Protein AF-A0A821JW84-F1 (afdb_monomer_lite)

Secondary structure (DSSP, 8-state):
-HHHHHHHHHHHHHHHHHHHH-S-SEEETTTTEEE-SSEEEE--------S----EEEEPPPPHHHHHHHHHHHHHHHHHHHHHHHHH-S--HHHHHHHHHHHHHHHHHHHHHHH-

Radius of gyration: 20.07 Å; chains: 1; bounding box: 38×42×59 Å

Structure (mmCIF, N/CA/C/O backbone):
data_AF-A0A821JW84-F1
#
_entry.id   AF-A0A821JW84-F1
#
loop_
_atom_site.group_PDB
_atom_site.id
_atom_site.type_symbol
_atom_site.label_atom_id
_atom_site.label_alt_id
_atom_site.label_comp_id
_atom_site.label_asym_id
_atom_site.label_entity_id
_atom_site.label_seq_id
_atom_site.pdbx_PDB_ins_code
_atom_site.Cartn_x
_atom_site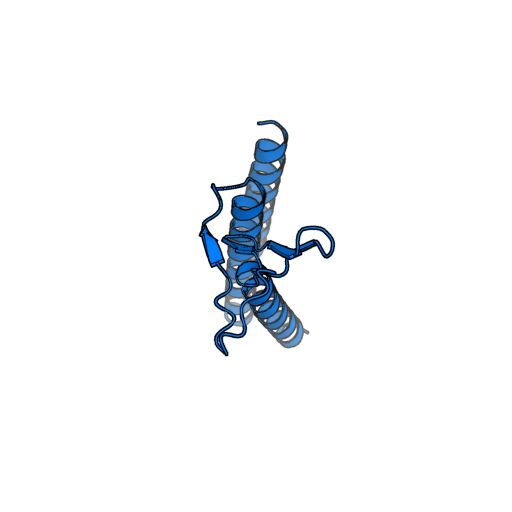.Cartn_y
_atom_site.Cartn_z
_atom_site.occupancy
_atom_site.B_iso_or_equiv
_atom_site.auth_seq_id
_atom_site.auth_comp_id
_atom_site.auth_asym_id
_atom_site.auth_atom_id
_atom_site.pdbx_PDB_model_num
ATOM 1 N N . MET A 1 1 ? -22.849 -2.509 12.351 1.00 68.88 1 MET A N 1
ATOM 2 C CA . MET A 1 1 ? -22.019 -1.474 11.690 1.00 68.88 1 MET A CA 1
ATOM 3 C C . MET A 1 1 ? -20.514 -1.672 11.893 1.00 68.88 1 MET A C 1
ATOM 5 O O . MET A 1 1 ? -19.816 -1.780 10.899 1.00 68.88 1 MET A O 1
ATOM 9 N N . GLN A 1 2 ? -19.986 -1.804 13.120 1.00 74.75 2 GLN A N 1
ATOM 10 C CA . GLN A 1 2 ? -18.525 -1.931 13.340 1.00 74.75 2 GLN A CA 1
ATOM 11 C C . GLN A 1 2 ? -17.866 -3.174 12.708 1.00 74.75 2 GLN A C 1
ATOM 13 O O . GLN A 1 2 ? -16.767 -3.069 12.178 1.00 74.75 2 GLN A O 1
ATOM 18 N N . LEU A 1 3 ? -18.536 -4.335 12.711 1.00 82.31 3 LEU A N 1
ATOM 19 C CA . LEU A 1 3 ? -18.021 -5.554 12.064 1.00 82.31 3 LEU A CA 1
ATOM 20 C C . LEU A 1 3 ? -17.764 -5.340 10.562 1.00 82.31 3 LEU A C 1
ATOM 22 O O . LEU A 1 3 ? -16.745 -5.769 10.037 1.00 82.31 3 LEU A O 1
ATOM 26 N N . PHE A 1 4 ? -18.675 -4.633 9.894 1.00 81.75 4 PHE A N 1
ATOM 27 C CA . PHE A 1 4 ? -18.588 -4.349 8.465 1.00 81.75 4 PHE A CA 1
ATOM 28 C C . PHE A 1 4 ? -17.402 -3.432 8.137 1.00 81.75 4 PHE A C 1
ATOM 30 O O . PHE A 1 4 ? -16.682 -3.683 7.179 1.00 81.75 4 PHE A O 1
ATOM 37 N N . ILE A 1 5 ? -17.132 -2.435 8.990 1.00 81.94 5 ILE A N 1
ATOM 38 C CA . ILE A 1 5 ? -15.957 -1.556 8.865 1.00 81.94 5 ILE A CA 1
ATOM 39 C C . ILE A 1 5 ? -14.658 -2.366 8.968 1.00 81.94 5 ILE A C 1
ATOM 41 O O . ILE A 1 5 ? -13.750 -2.165 8.169 1.00 81.94 5 ILE A O 1
ATOM 45 N N . ILE A 1 6 ? -14.577 -3.312 9.911 1.00 83.88 6 ILE A N 1
ATOM 46 C CA . ILE A 1 6 ? -13.404 -4.188 10.056 1.00 83.88 6 ILE A CA 1
ATOM 47 C C . ILE A 1 6 ? -13.211 -5.042 8.797 1.00 83.88 6 ILE A C 1
ATOM 49 O O . ILE A 1 6 ? -12.093 -5.137 8.305 1.00 83.88 6 ILE A O 1
ATOM 53 N N . ILE A 1 7 ? -14.286 -5.618 8.247 1.00 88.75 7 ILE A N 1
ATOM 54 C CA . ILE A 1 7 ? -14.219 -6.422 7.014 1.00 88.75 7 ILE A CA 1
ATOM 55 C C . ILE A 1 7 ? -13.711 -5.580 5.838 1.00 88.75 7 ILE A C 1
ATOM 57 O O . ILE A 1 7 ? -12.818 -6.027 5.121 1.00 88.75 7 ILE A O 1
ATOM 61 N N . ILE A 1 8 ? -14.223 -4.356 5.668 1.00 87.06 8 ILE A N 1
ATOM 62 C CA . ILE A 1 8 ? -13.748 -3.436 4.625 1.00 87.06 8 ILE A CA 1
ATOM 63 C C . ILE A 1 8 ? -12.261 -3.136 4.813 1.00 87.06 8 ILE A C 1
ATOM 65 O O . ILE A 1 8 ? -11.501 -3.261 3.862 1.00 87.06 8 ILE A O 1
ATOM 69 N N . LEU A 1 9 ? -11.830 -2.792 6.031 1.00 85.75 9 LEU A N 1
ATOM 70 C CA . LEU A 1 9 ? -10.427 -2.481 6.309 1.00 85.75 9 LEU A CA 1
ATOM 71 C C . LEU A 1 9 ? -9.502 -3.667 6.013 1.00 85.75 9 LEU A C 1
ATOM 73 O O . LEU A 1 9 ? -8.446 -3.473 5.419 1.00 85.75 9 LEU A O 1
ATOM 77 N N . VAL A 1 10 ? -9.903 -4.888 6.377 1.00 90.25 10 VAL A N 1
ATOM 78 C CA . VAL A 1 10 ? -9.144 -6.109 6.059 1.00 90.25 10 VAL A CA 1
ATOM 79 C C . VAL A 1 10 ? -9.059 -6.323 4.548 1.00 90.25 10 VAL A C 1
ATOM 81 O O . VAL A 1 10 ? -7.973 -6.583 4.034 1.00 90.25 10 VAL A O 1
ATOM 84 N N . ALA A 1 11 ? -10.173 -6.175 3.826 1.00 90.88 11 ALA A N 1
ATOM 85 C CA . 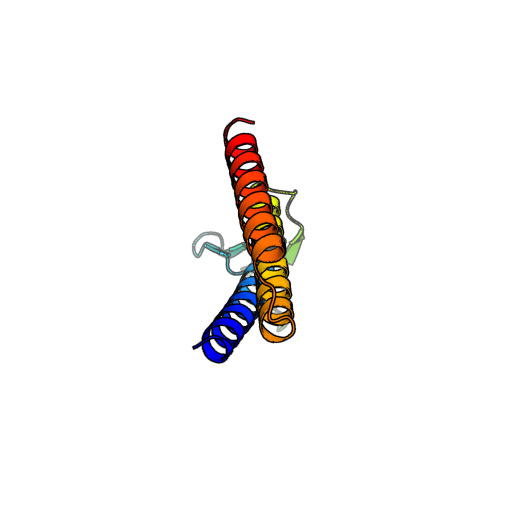ALA A 1 11 ? -10.187 -6.302 2.371 1.00 90.88 11 ALA A CA 1
ATOM 86 C C . ALA A 1 11 ? -9.288 -5.247 1.708 1.00 90.88 11 ALA A C 1
ATOM 88 O O . ALA A 1 11 ? -8.449 -5.589 0.877 1.00 90.88 11 ALA A O 1
ATOM 89 N N . SER A 1 12 ? -9.392 -3.980 2.118 1.00 86.88 12 SER A N 1
ATOM 90 C CA . SER A 1 12 ? -8.531 -2.896 1.636 1.00 86.88 12 SER A CA 1
ATOM 91 C C . SER A 1 12 ? -7.050 -3.169 1.900 1.00 86.88 12 SER A C 1
ATOM 93 O O . SER A 1 12 ? -6.224 -2.887 1.039 1.00 86.88 12 SER A O 1
ATOM 95 N N . LEU A 1 13 ? -6.707 -3.754 3.051 1.00 90.31 13 LEU A N 1
ATOM 96 C CA . LEU A 1 13 ? -5.328 -4.101 3.398 1.00 90.31 13 LEU A CA 1
ATOM 97 C C . LEU A 1 13 ? -4.789 -5.238 2.520 1.00 90.31 13 LEU A C 1
ATOM 99 O O . LEU A 1 13 ? -3.649 -5.169 2.063 1.00 90.31 13 LEU A O 1
ATOM 103 N N . ALA A 1 14 ? -5.620 -6.240 2.221 1.00 90.38 14 ALA A N 1
ATOM 104 C CA . ALA A 1 14 ? -5.272 -7.308 1.288 1.00 90.38 14 ALA A CA 1
ATOM 105 C C . ALA A 1 14 ? -5.038 -6.766 -0.132 1.00 90.38 14 ALA A C 1
ATOM 107 O O . ALA A 1 14 ? -4.023 -7.084 -0.752 1.00 90.38 14 ALA A O 1
ATOM 108 N N . PHE A 1 15 ? -5.921 -5.893 -0.627 1.00 90.44 15 PHE A N 1
ATOM 109 C CA . PHE A 1 15 ? -5.740 -5.249 -1.931 1.00 90.44 15 PHE A CA 1
ATOM 110 C C . PHE A 1 15 ? -4.517 -4.329 -1.968 1.00 90.44 15 PHE A C 1
ATOM 112 O O . PHE A 1 15 ? -3.792 -4.336 -2.958 1.00 90.44 15 PHE A O 1
ATOM 119 N N . ALA A 1 16 ? -4.244 -3.583 -0.894 1.00 88.38 16 ALA A N 1
ATOM 120 C CA . ALA A 1 16 ? -3.043 -2.759 -0.792 1.00 88.38 16 ALA A CA 1
ATOM 121 C C . ALA A 1 16 ? -1.769 -3.613 -0.846 1.00 88.38 16 ALA A C 1
ATOM 123 O O . ALA A 1 16 ? -0.825 -3.251 -1.542 1.00 88.38 16 ALA A O 1
ATOM 124 N N . LEU A 1 17 ? -1.755 -4.769 -0.174 1.00 90.88 17 LEU A N 1
ATOM 125 C CA . LEU A 1 17 ? -0.627 -5.697 -0.224 1.00 90.88 17 LEU A CA 1
ATOM 126 C C . LEU A 1 17 ? -0.399 -6.233 -1.643 1.00 90.88 17 LEU A C 1
ATOM 128 O O . LEU A 1 17 ? 0.730 -6.197 -2.120 1.00 90.88 17 LEU A O 1
ATOM 132 N N . ILE A 1 18 ? -1.463 -6.677 -2.324 1.00 89.62 18 ILE A N 1
ATOM 133 C CA . ILE A 1 18 ? -1.397 -7.132 -3.725 1.00 89.62 18 ILE A CA 1
ATOM 134 C C . ILE A 1 18 ? -0.895 -6.003 -4.632 1.00 89.62 18 ILE A C 1
ATOM 136 O O . ILE A 1 18 ? -0.051 -6.225 -5.495 1.00 89.62 18 ILE A O 1
ATOM 140 N N . GLY A 1 19 ? -1.383 -4.780 -4.417 1.00 88.12 19 GLY A N 1
ATOM 141 C CA . GLY A 1 19 ? -0.917 -3.597 -5.128 1.00 88.12 19 GLY A CA 1
ATOM 142 C C . GLY A 1 19 ? 0.576 -3.359 -4.918 1.00 88.12 19 GLY A C 1
ATOM 143 O O . GLY A 1 19 ? 1.303 -3.178 -5.877 1.00 88.12 19 GLY A O 1
ATOM 144 N N . ILE A 1 20 ? 1.081 -3.422 -3.688 1.00 87.88 20 ILE A N 1
ATOM 145 C CA . ILE A 1 20 ? 2.506 -3.190 -3.402 1.00 87.88 20 ILE A CA 1
ATOM 146 C C . ILE A 1 20 ? 3.405 -4.273 -4.017 1.00 87.88 20 ILE A C 1
ATOM 148 O O . ILE A 1 20 ? 4.529 -3.968 -4.412 1.00 87.88 20 ILE A O 1
ATOM 152 N N . THR A 1 21 ? 2.943 -5.523 -4.092 1.00 87.31 21 THR A N 1
ATOM 153 C CA . THR A 1 21 ? 3.744 -6.649 -4.600 1.00 87.31 21 THR A CA 1
ATOM 154 C C . THR A 1 21 ? 3.619 -6.874 -6.103 1.00 87.31 21 THR A C 1
ATOM 156 O O . THR A 1 21 ? 4.441 -7.591 -6.670 1.00 87.31 21 THR A O 1
ATOM 159 N N . THR A 1 22 ? 2.615 -6.289 -6.760 1.00 87.50 22 THR A N 1
ATOM 160 C CA . THR A 1 22 ? 2.422 -6.465 -8.200 1.00 87.50 22 THR A CA 1
ATOM 161 C C . THR A 1 22 ? 3.514 -5.775 -9.015 1.00 87.50 22 THR A C 1
ATOM 163 O O . THR A 1 22 ? 3.981 -4.681 -8.685 1.00 87.50 22 THR A O 1
ATOM 166 N N . ASN A 1 23 ? 3.869 -6.400 -10.137 1.00 83.69 23 ASN A N 1
ATOM 167 C CA . ASN A 1 23 ? 4.826 -5.863 -11.104 1.00 83.69 23 ASN A CA 1
ATOM 168 C C . ASN A 1 23 ? 4.152 -5.130 -12.276 1.00 83.69 23 ASN A C 1
ATOM 170 O O . ASN A 1 23 ? 4.787 -4.884 -13.293 1.00 83.69 23 ASN A O 1
ATOM 174 N N . TYR A 1 24 ? 2.861 -4.814 -12.141 1.00 86.19 24 TYR A N 1
ATOM 175 C CA . TYR A 1 24 ? 2.016 -4.249 -13.198 1.00 86.19 24 TYR A CA 1
ATOM 176 C C . TYR A 1 24 ? 1.469 -2.864 -12.824 1.00 86.19 24 TYR A C 1
ATOM 178 O O . TYR A 1 24 ? 0.302 -2.566 -13.069 1.00 86.19 24 TYR A O 1
ATOM 186 N N . TRP A 1 25 ? 2.287 -2.024 -12.189 1.00 86.75 25 TRP A N 1
ATOM 187 C CA . TRP A 1 25 ? 1.920 -0.627 -11.926 1.00 86.75 25 TRP A CA 1
ATOM 188 C C . TRP A 1 25 ? 1.891 0.192 -13.211 1.00 86.75 25 TRP A C 1
ATOM 190 O O . TRP A 1 25 ? 1.016 1.037 -13.393 1.00 86.75 25 TRP A O 1
ATOM 200 N N . TYR A 1 26 ? 2.832 -0.085 -14.107 1.00 85.69 26 TYR A N 1
ATOM 201 C CA . TYR A 1 26 ? 2.894 0.502 -15.432 1.00 85.69 26 TYR A CA 1
ATOM 202 C C . TYR A 1 26 ? 3.322 -0.559 -16.447 1.00 85.69 26 TYR A C 1
ATOM 204 O O . TYR A 1 26 ? 4.168 -1.403 -16.163 1.00 85.69 26 TYR A O 1
ATOM 212 N N . GLN A 1 27 ? 2.717 -0.541 -17.630 1.00 87.56 27 GLN A N 1
ATOM 213 C CA . GLN A 1 27 ? 3.027 -1.474 -18.707 1.00 87.56 27 GLN A CA 1
ATOM 214 C C . GLN A 1 27 ? 3.315 -0.688 -19.983 1.00 87.56 27 GLN A C 1
ATOM 216 O O . GLN A 1 27 ? 2.463 0.060 -20.467 1.00 87.56 27 GLN A O 1
ATOM 221 N N . SER A 1 28 ? 4.508 -0.881 -20.544 1.00 84.19 28 SER A N 1
ATOM 222 C CA . SER A 1 28 ? 4.895 -0.322 -21.836 1.00 84.19 28 SER A CA 1
ATOM 223 C C . SER A 1 28 ? 4.830 -1.405 -22.906 1.00 84.19 28 SER A C 1
ATOM 225 O O . SER A 1 28 ? 5.618 -2.348 -22.899 1.00 84.19 28 SER A O 1
ATOM 227 N N . LEU A 1 29 ? 3.895 -1.255 -23.846 1.00 81.12 29 LEU A N 1
ATOM 228 C CA . LEU A 1 29 ? 3.769 -2.161 -24.992 1.00 81.12 29 LEU A CA 1
ATOM 229 C C . LEU A 1 29 ? 4.858 -1.921 -26.046 1.00 81.12 29 LEU A C 1
ATOM 231 O O . LEU A 1 29 ? 5.259 -2.860 -26.718 1.00 81.12 29 LEU A O 1
ATOM 235 N N . SER A 1 30 ? 5.347 -0.685 -26.185 1.00 80.12 30 SER A N 1
ATOM 236 C CA . SER A 1 30 ? 6.365 -0.334 -27.185 1.00 80.12 30 SER A CA 1
ATOM 237 C C . SER A 1 30 ? 7.761 -0.822 -26.807 1.00 80.12 30 SER A C 1
ATOM 239 O O . SER A 1 30 ? 8.528 -1.219 -27.675 1.00 80.12 30 SER A O 1
ATOM 241 N N . ASN A 1 31 ? 8.081 -0.784 -25.513 1.00 74.62 31 ASN A N 1
ATOM 242 C CA . ASN A 1 31 ? 9.387 -1.173 -24.977 1.00 74.62 31 ASN A CA 1
ATOM 243 C C . ASN A 1 31 ? 9.327 -2.535 -24.263 1.00 74.62 31 ASN A C 1
ATOM 245 O O . ASN A 1 31 ? 10.282 -2.914 -23.587 1.00 74.62 31 ASN A O 1
ATOM 249 N N . GLU A 1 32 ? 8.178 -3.213 -24.373 1.00 84.94 32 GLU A N 1
ATOM 250 C CA . GLU A 1 32 ? 7.868 -4.531 -23.823 1.00 84.94 32 GLU A CA 1
ATOM 251 C C . GLU A 1 32 ? 8.349 -4.738 -22.380 1.00 84.94 32 GLU A C 1
ATOM 253 O O . GLU A 1 32 ? 9.032 -5.710 -22.061 1.00 84.94 32 GLU A O 1
ATOM 258 N N . PHE A 1 33 ? 7.991 -3.826 -21.477 1.00 84.12 33 PHE A N 1
ATOM 259 C CA . PHE A 1 33 ? 8.319 -3.978 -20.061 1.00 84.12 33 PHE A CA 1
ATOM 260 C C . PHE A 1 33 ? 7.120 -3.727 -19.157 1.00 84.12 33 PHE A C 1
ATOM 262 O O . PHE A 1 33 ? 6.232 -2.926 -19.462 1.00 84.12 33 PHE A O 1
ATOM 269 N N . ASN A 1 34 ? 7.135 -4.418 -18.023 1.00 86.44 34 ASN A N 1
ATOM 270 C CA . ASN A 1 34 ? 6.223 -4.210 -16.914 1.00 86.44 34 ASN A CA 1
ATOM 271 C C . ASN A 1 34 ? 7.016 -3.627 -15.749 1.00 86.44 34 ASN A C 1
ATOM 273 O O . ASN A 1 34 ? 8.064 -4.145 -15.362 1.00 86.44 34 ASN A O 1
ATOM 277 N N . GLU A 1 35 ? 6.516 -2.537 -15.202 1.00 86.00 35 GLU A N 1
ATOM 278 C CA . GLU A 1 35 ? 7.096 -1.841 -14.074 1.00 86.00 35 GLU A CA 1
ATOM 279 C C . GLU A 1 35 ? 6.221 -2.062 -12.844 1.00 86.00 35 GLU A C 1
ATOM 281 O O . GLU A 1 35 ? 5.033 -1.734 -12.816 1.00 86.00 35 GLU A O 1
ATOM 286 N N . GLY A 1 36 ? 6.828 -2.665 -11.828 1.00 87.88 36 GLY A N 1
ATOM 287 C CA . GLY A 1 36 ? 6.299 -2.769 -10.483 1.00 87.88 36 GLY A CA 1
ATOM 288 C C . GLY A 1 36 ? 6.813 -1.669 -9.581 1.00 87.88 36 GLY A C 1
ATOM 289 O O . GLY A 1 36 ? 7.722 -0.924 -9.929 1.00 87.88 36 GLY A O 1
ATOM 290 N N . LEU A 1 37 ? 6.292 -1.645 -8.356 1.00 85.75 37 LEU A N 1
ATOM 291 C CA . LEU A 1 37 ? 6.776 -0.716 -7.342 1.00 85.75 37 LEU A CA 1
ATOM 292 C C . LEU A 1 37 ? 8.250 -0.971 -6.983 1.00 85.75 37 LEU A C 1
ATOM 294 O O . LEU A 1 37 ? 8.938 -0.038 -6.602 1.00 85.75 37 LEU A O 1
ATOM 298 N N . TRP A 1 38 ? 8.724 -2.219 -7.074 1.00 86.75 38 TRP A N 1
ATOM 299 C CA . TRP A 1 38 ? 10.054 -2.647 -6.607 1.00 86.75 38 TRP A CA 1
ATOM 300 C C . TRP A 1 38 ? 10.993 -3.118 -7.720 1.00 86.75 38 TRP A C 1
ATOM 302 O O . TRP A 1 38 ? 12.210 -3.166 -7.532 1.00 86.75 38 TRP A O 1
ATOM 312 N N . VAL A 1 39 ? 10.433 -3.553 -8.846 1.00 88.38 39 VAL A N 1
ATOM 313 C CA . VAL A 1 39 ? 11.133 -4.316 -9.883 1.00 88.38 39 VAL A CA 1
ATOM 314 C C . VAL A 1 39 ? 10.598 -3.896 -11.248 1.00 88.38 39 VAL A C 1
ATOM 316 O O . VAL A 1 39 ? 9.389 -3.768 -11.413 1.00 88.38 39 VAL A O 1
ATOM 319 N N . ILE A 1 40 ? 11.484 -3.728 -12.230 1.00 88.00 40 ILE A N 1
ATOM 320 C CA . ILE A 1 40 ? 11.115 -3.632 -13.650 1.00 88.00 40 ILE A CA 1
ATOM 321 C C . ILE A 1 40 ? 11.441 -4.966 -14.297 1.00 88.00 40 ILE A C 1
ATOM 323 O O . ILE A 1 40 ? 12.569 -5.444 -14.176 1.00 88.00 40 ILE A O 1
ATOM 327 N N . CYS A 1 41 ? 10.480 -5.541 -15.005 1.00 85.81 41 CYS A N 1
ATOM 328 C CA . CYS A 1 41 ? 10.660 -6.747 -15.795 1.00 85.81 41 CYS A CA 1
ATOM 329 C C . CYS A 1 41 ? 10.588 -6.404 -17.283 1.00 85.81 41 CYS A C 1
ATOM 331 O O . CYS A 1 41 ? 9.559 -5.927 -17.762 1.00 85.81 41 CYS A O 1
ATOM 333 N N . HIS A 1 42 ? 11.673 -6.665 -18.010 1.00 84.69 42 HIS A N 1
ATOM 334 C CA . HIS A 1 42 ? 11.719 -6.557 -19.464 1.00 84.69 42 HIS A CA 1
ATOM 335 C C . HIS A 1 42 ? 11.402 -7.907 -20.098 1.00 84.69 42 HIS A C 1
ATOM 337 O O . HIS A 1 42 ? 12.012 -8.928 -19.758 1.00 84.69 42 HIS A O 1
ATOM 343 N N . ARG A 1 43 ? 10.478 -7.891 -21.056 1.00 75.06 43 ARG A N 1
ATOM 344 C CA . ARG A 1 43 ? 10.198 -9.022 -21.928 1.00 75.06 43 ARG A CA 1
ATOM 345 C C . ARG A 1 43 ? 11.248 -9.025 -23.033 1.00 75.06 43 ARG A C 1
ATOM 347 O O . ARG A 1 43 ? 11.413 -8.041 -23.747 1.00 75.06 43 ARG A O 1
ATOM 354 N N . GLN A 1 44 ? 12.006 -10.108 -23.152 1.00 65.81 44 GLN A N 1
ATOM 355 C CA . GLN A 1 44 ? 12.994 -10.240 -24.220 1.00 65.81 44 GLN A CA 1
ATOM 356 C C . GLN A 1 44 ? 12.293 -10.639 -25.529 1.00 65.81 44 GLN A C 1
ATOM 358 O O . GLN A 1 44 ? 11.901 -11.788 -25.702 1.00 65.81 44 GLN A O 1
ATOM 363 N N . SER A 1 45 ? 12.179 -9.709 -26.477 1.00 56.62 45 SER A N 1
ATOM 364 C CA . SER A 1 45 ? 11.731 -9.945 -27.865 1.00 56.62 45 SER A CA 1
ATOM 365 C C . SER A 1 45 ? 12.865 -10.370 -28.802 1.00 56.62 45 SER A C 1
ATOM 367 O O . SER A 1 45 ? 12.871 -10.064 -29.995 1.00 56.62 45 SER A O 1
ATOM 369 N N . THR A 1 46 ? 13.865 -11.097 -28.308 1.00 50.09 46 THR A N 1
ATOM 370 C CA . THR A 1 46 ? 14.877 -11.671 -29.201 1.00 50.09 46 THR A CA 1
ATOM 371 C C . THR A 1 46 ? 14.353 -12.961 -29.818 1.00 50.09 46 THR A C 1
ATOM 373 O O . THR A 1 46 ? 14.255 -13.980 -29.137 1.00 50.09 46 THR A O 1
ATOM 376 N N . LEU A 1 47 ? 14.042 -12.878 -31.118 1.00 48.84 47 LEU A N 1
ATOM 377 C CA . LEU A 1 47 ? 13.857 -13.931 -32.131 1.00 48.84 47 LEU A CA 1
ATOM 378 C C . LEU A 1 47 ? 14.819 -15.130 -31.981 1.00 48.84 47 LEU A C 1
ATOM 380 O O . LEU A 1 47 ? 15.703 -15.373 -32.797 1.00 48.84 47 LEU A O 1
ATOM 384 N N . THR A 1 48 ? 14.625 -15.927 -30.944 1.00 42.19 48 THR A N 1
ATOM 385 C CA . THR A 1 48 ? 15.348 -17.176 -30.731 1.00 42.19 48 THR A CA 1
ATOM 386 C C . THR A 1 48 ? 14.356 -18.135 -30.114 1.00 42.19 48 THR A C 1
ATOM 388 O O . THR A 1 48 ? 13.913 -17.939 -28.987 1.00 42.19 48 THR A O 1
ATOM 391 N N . TYR A 1 49 ? 13.960 -19.136 -30.901 1.00 43.75 49 TYR A N 1
ATOM 392 C CA . TYR A 1 49 ? 13.081 -20.235 -30.513 1.00 43.75 49 TYR A CA 1
ATOM 393 C C . TYR A 1 49 ? 13.718 -21.030 -29.363 1.00 43.75 49 TYR A C 1
ATOM 395 O O . TYR A 1 49 ? 14.336 -22.069 -29.564 1.00 43.75 49 TYR A O 1
ATOM 403 N N . SER A 1 50 ? 13.595 -20.513 -28.148 1.00 47.91 50 SER A N 1
ATOM 404 C CA . SER A 1 50 ? 13.905 -21.195 -26.902 1.00 47.91 50 SER A CA 1
ATOM 405 C C . SER A 1 50 ? 12.644 -21.117 -26.061 1.00 47.91 50 SER A C 1
ATOM 407 O O . SER A 1 50 ? 12.155 -20.037 -25.744 1.00 47.91 50 SER A O 1
ATOM 409 N N . SER A 1 51 ? 12.081 -22.272 -25.733 1.00 49.31 51 SER A N 1
ATOM 410 C CA . SER A 1 51 ? 10.803 -22.473 -25.043 1.00 49.31 51 SER A CA 1
ATOM 411 C C . SER A 1 51 ? 10.776 -22.000 -23.579 1.00 49.31 51 SER A C 1
ATOM 413 O O . SER A 1 51 ? 9.934 -22.447 -22.805 1.00 49.31 51 SER A O 1
ATOM 415 N N . LEU A 1 52 ? 11.682 -21.102 -23.188 1.00 48.22 52 LEU A N 1
ATOM 416 C CA . LEU A 1 52 ? 11.756 -20.477 -21.874 1.00 48.22 52 LEU A CA 1
ATOM 417 C C . LEU A 1 52 ? 11.878 -18.956 -22.072 1.00 48.22 52 LEU A C 1
ATOM 419 O O . LEU A 1 52 ? 12.976 -18.423 -22.209 1.00 48.22 52 LEU A O 1
ATOM 423 N N . ASN A 1 53 ? 10.740 -18.258 -22.103 1.00 52.25 53 ASN A N 1
ATOM 424 C CA . ASN A 1 53 ? 10.699 -16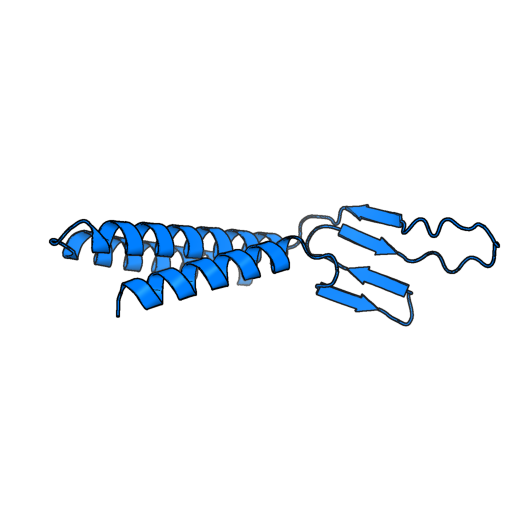.800 -21.960 1.00 52.25 53 ASN A CA 1
ATOM 425 C C . ASN A 1 53 ? 11.175 -16.459 -20.543 1.00 52.25 53 ASN A C 1
ATOM 427 O O . ASN A 1 53 ? 10.405 -16.555 -19.588 1.00 52.25 53 ASN A O 1
ATOM 431 N N . ILE A 1 54 ? 12.455 -16.131 -20.390 1.00 59.97 54 ILE A N 1
ATOM 432 C CA . ILE A 1 54 ? 13.001 -15.659 -19.120 1.00 59.97 54 ILE A CA 1
ATOM 433 C C . ILE A 1 54 ? 12.829 -14.142 -19.120 1.00 59.97 54 ILE A C 1
ATOM 435 O O . ILE A 1 54 ? 13.642 -13.419 -19.693 1.00 59.97 54 ILE A O 1
ATOM 439 N N . ASP A 1 55 ? 11.748 -13.659 -18.509 1.00 69.50 55 ASP A N 1
ATOM 440 C CA . ASP A 1 55 ? 11.600 -12.229 -18.239 1.00 69.50 55 ASP A CA 1
ATOM 441 C C . ASP A 1 55 ? 12.773 -11.781 -17.354 1.00 69.50 55 ASP A C 1
ATOM 443 O O . ASP A 1 55 ? 13.043 -12.361 -16.297 1.00 69.50 55 ASP A O 1
ATOM 447 N N . THR A 1 56 ? 13.502 -10.755 -17.796 1.00 82.19 56 THR A N 1
ATOM 448 C CA . THR A 1 56 ? 14.638 -10.224 -17.033 1.00 82.19 56 THR A CA 1
ATOM 449 C C . THR A 1 56 ? 14.136 -9.140 -16.093 1.00 82.19 56 THR A C 1
ATOM 451 O O . THR A 1 56 ? 13.706 -8.070 -16.520 1.00 82.19 56 THR A O 1
ATOM 454 N N . CYS A 1 57 ? 14.154 -9.437 -14.795 1.00 84.62 57 CYS A N 1
ATOM 455 C CA . CYS A 1 57 ? 13.617 -8.567 -13.758 1.00 84.62 57 CYS A CA 1
ATOM 456 C C . CYS A 1 57 ? 14.743 -7.939 -12.929 1.00 84.62 57 CYS A C 1
ATOM 458 O O . CYS A 1 57 ? 15.471 -8.638 -12.224 1.00 84.62 57 CYS A O 1
ATOM 460 N N . ASN A 1 58 ? 14.853 -6.613 -12.978 1.00 86.25 58 ASN A N 1
ATOM 461 C CA . ASN A 1 58 ? 15.853 -5.838 -12.250 1.00 86.25 58 ASN A CA 1
ATOM 462 C C . ASN A 1 58 ? 15.202 -5.046 -11.113 1.00 86.25 58 ASN A C 1
ATOM 464 O O . ASN A 1 58 ? 14.144 -4.441 -11.290 1.00 86.25 58 ASN A O 1
ATOM 468 N N . LYS A 1 59 ? 15.846 -5.023 -9.939 1.00 85.00 59 LYS A N 1
ATOM 469 C CA . LYS A 1 59 ? 15.396 -4.191 -8.812 1.00 85.00 59 LYS A CA 1
ATOM 470 C C . LYS A 1 59 ? 15.510 -2.714 -9.176 1.00 85.00 59 LYS A C 1
ATOM 472 O O . LYS A 1 59 ? 16.548 -2.279 -9.672 1.00 85.00 59 LYS A O 1
ATOM 477 N N . GLN A 1 60 ? 14.464 -1.954 -8.887 1.00 78.88 60 GLN A N 1
ATOM 478 C CA . GLN A 1 60 ? 14.486 -0.510 -9.053 1.00 78.88 60 GLN A CA 1
ATOM 479 C C . GLN A 1 60 ? 15.221 0.180 -7.897 1.00 78.88 60 GLN A C 1
ATOM 481 O O . GLN A 1 60 ? 15.160 -0.295 -6.756 1.00 78.88 60 GLN A O 1
ATOM 486 N N . PRO A 1 61 ? 15.875 1.328 -8.155 1.00 74.88 61 PRO A N 1
ATOM 487 C CA . PRO A 1 61 ? 16.277 2.230 -7.085 1.00 74.88 61 PRO A CA 1
ATOM 488 C C . PRO A 1 61 ? 15.042 2.707 -6.303 1.00 74.88 61 PRO A C 1
ATOM 490 O O . PRO A 1 61 ? 13.942 2.792 -6.844 1.00 74.88 61 PRO A O 1
ATOM 493 N N . TYR A 1 62 ? 15.219 2.999 -5.014 1.00 67.31 62 TYR A N 1
ATOM 494 C CA . TYR A 1 62 ? 14.124 3.433 -4.144 1.00 67.31 62 TYR A CA 1
ATOM 495 C C . TYR A 1 62 ? 13.483 4.729 -4.669 1.00 67.31 62 TYR A C 1
ATOM 497 O O . TYR A 1 62 ? 14.143 5.767 -4.730 1.00 67.31 62 TYR A O 1
ATOM 505 N N . PHE A 1 63 ? 12.194 4.684 -5.016 1.00 72.19 63 PHE A N 1
ATOM 506 C CA . PHE A 1 63 ? 11.420 5.851 -5.457 1.00 72.19 63 PHE A CA 1
ATOM 507 C C . PHE A 1 63 ? 10.542 6.414 -4.331 1.00 72.19 63 PHE A C 1
ATOM 509 O O . PHE A 1 63 ? 10.106 5.687 -3.436 1.00 72.19 63 PHE A O 1
ATOM 516 N N . LYS A 1 64 ? 10.202 7.712 -4.408 1.00 73.81 64 LYS A N 1
ATOM 517 C CA . LYS A 1 64 ? 9.273 8.374 -3.463 1.00 73.81 64 LYS A CA 1
ATOM 518 C C . LYS A 1 64 ? 7.925 7.630 -3.351 1.00 73.81 64 LYS A C 1
ATOM 520 O O . LYS A 1 64 ? 7.346 7.563 -2.269 1.00 73.81 64 LYS A O 1
ATOM 525 N N . SER A 1 65 ? 7.463 7.006 -4.438 1.00 78.06 65 SER A N 1
ATOM 526 C CA . SER A 1 65 ? 6.234 6.198 -4.495 1.00 78.06 65 SER A CA 1
ATOM 527 C C . SER A 1 65 ? 6.263 4.965 -3.582 1.00 78.06 65 SER A C 1
ATOM 529 O O . SER A 1 65 ? 5.249 4.659 -2.956 1.00 78.06 65 SER A O 1
ATOM 531 N N . GLN A 1 66 ? 7.415 4.297 -3.432 1.00 83.69 66 GLN A N 1
ATOM 532 C CA . GLN A 1 66 ? 7.567 3.154 -2.521 1.00 83.69 66 GLN A CA 1
ATOM 533 C C . GLN A 1 66 ? 7.346 3.578 -1.066 1.00 83.69 66 GLN A C 1
ATOM 535 O O . GLN A 1 66 ? 6.587 2.942 -0.336 1.00 83.69 66 GLN A O 1
ATOM 540 N N . GLY A 1 67 ? 7.960 4.692 -0.654 1.00 81.88 67 GLY A N 1
ATOM 541 C CA . GLY A 1 67 ? 7.815 5.228 0.701 1.00 81.88 67 GLY A CA 1
ATOM 542 C C . GLY A 1 67 ? 6.370 5.606 1.037 1.00 81.88 67 GLY A C 1
ATOM 543 O O . GLY A 1 67 ? 5.886 5.299 2.128 1.00 81.88 67 GLY A O 1
ATOM 544 N N . LEU A 1 68 ? 5.656 6.213 0.084 1.00 83.12 68 LEU A N 1
ATOM 545 C CA . LEU A 1 68 ? 4.239 6.554 0.233 1.00 83.12 68 LEU A CA 1
ATOM 546 C C . LEU A 1 68 ? 3.337 5.315 0.321 1.00 83.12 68 LEU A C 1
ATOM 548 O O . LEU A 1 68 ? 2.424 5.277 1.143 1.00 83.12 68 LE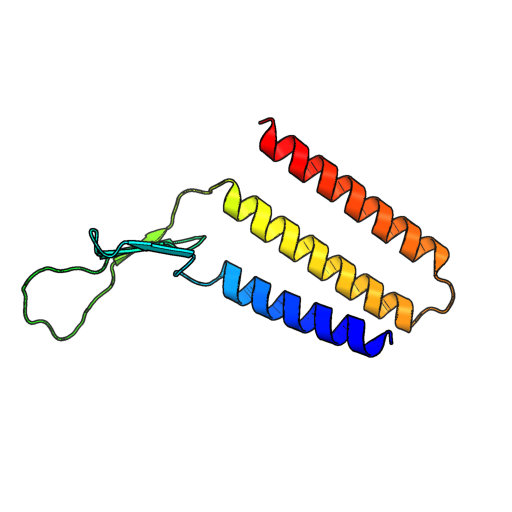U A O 1
ATOM 552 N N . ALA A 1 69 ? 3.599 4.283 -0.482 1.00 84.62 69 ALA A N 1
ATOM 553 C CA . ALA A 1 69 ? 2.817 3.050 -0.435 1.00 84.62 69 ALA A CA 1
ATOM 554 C C . ALA A 1 69 ? 2.998 2.307 0.902 1.00 84.62 69 ALA A C 1
ATOM 556 O O . ALA A 1 69 ? 2.022 1.847 1.500 1.00 84.62 69 ALA A O 1
ATOM 557 N N . ILE A 1 70 ? 4.234 2.244 1.412 1.00 85.25 70 ILE A N 1
ATOM 558 C CA . ILE A 1 70 ? 4.541 1.632 2.712 1.00 85.25 70 ILE A CA 1
ATOM 559 C C . ILE A 1 70 ? 3.885 2.421 3.848 1.00 85.25 70 ILE A C 1
ATOM 561 O O . ILE A 1 70 ? 3.259 1.824 4.723 1.00 85.25 70 ILE A O 1
ATOM 565 N N . SER A 1 71 ? 3.994 3.754 3.846 1.00 83.50 71 SER A N 1
ATOM 566 C CA . SER A 1 71 ? 3.401 4.575 4.906 1.00 83.50 71 SER A CA 1
ATOM 567 C C . SER A 1 71 ? 1.877 4.442 4.932 1.00 83.50 71 SER A C 1
ATOM 569 O O . SER A 1 71 ? 1.307 4.217 6.000 1.00 83.50 71 SER A O 1
ATOM 571 N N . ALA A 1 72 ? 1.220 4.454 3.767 1.00 82.25 72 ALA A N 1
ATOM 572 C CA . ALA A 1 72 ? -0.215 4.206 3.654 1.00 82.25 72 ALA A CA 1
ATOM 573 C C . ALA A 1 72 ? -0.611 2.830 4.217 1.00 82.25 72 ALA A C 1
ATOM 575 O O . ALA A 1 72 ? -1.569 2.730 4.987 1.00 82.25 72 ALA A O 1
ATOM 576 N N . PHE A 1 73 ? 0.150 1.778 3.899 1.00 87.38 73 PHE A N 1
ATOM 577 C CA . PHE A 1 73 ? -0.085 0.432 4.425 1.00 87.38 73 PHE A CA 1
ATOM 578 C C . PHE A 1 73 ? 0.043 0.367 5.957 1.00 87.38 73 PHE A C 1
ATOM 580 O O . PHE A 1 73 ? -0.795 -0.240 6.633 1.00 87.38 73 PHE A O 1
ATOM 587 N N . VAL A 1 74 ? 1.053 1.033 6.526 1.00 87.50 74 VAL A N 1
ATOM 588 C CA . VAL A 1 74 ? 1.255 1.117 7.982 1.00 87.50 74 VAL A CA 1
ATOM 589 C C . VAL A 1 74 ? 0.082 1.831 8.656 1.00 87.50 74 VAL A C 1
ATOM 591 O O . VAL A 1 74 ? -0.462 1.324 9.637 1.00 87.50 74 VAL A O 1
ATOM 594 N N . ILE A 1 75 ? -0.365 2.964 8.111 1.00 84.25 75 ILE A N 1
ATOM 595 C CA . ILE A 1 75 ? -1.499 3.727 8.654 1.00 84.25 75 ILE A CA 1
ATOM 596 C C . ILE A 1 75 ? -2.779 2.889 8.629 1.00 84.25 75 ILE A C 1
ATOM 598 O O . ILE A 1 75 ? -3.506 2.838 9.624 1.00 84.25 75 ILE A O 1
ATOM 602 N N . LEU A 1 76 ? -3.039 2.192 7.520 1.00 85.31 76 LEU A N 1
ATOM 603 C CA . LEU A 1 76 ? -4.211 1.330 7.377 1.00 85.31 76 LEU A CA 1
ATOM 604 C C . LEU A 1 76 ? -4.192 0.180 8.399 1.00 85.31 76 LEU A C 1
ATOM 606 O O . LEU A 1 76 ? -5.211 -0.121 9.024 1.00 85.31 76 LEU A O 1
ATOM 610 N N . SER A 1 77 ? -3.017 -0.415 8.620 1.00 84.94 77 SER A N 1
ATOM 611 C CA . SER A 1 77 ? -2.802 -1.473 9.615 1.00 84.94 77 SER A CA 1
ATOM 612 C C . SER A 1 77 ? -3.087 -0.977 11.034 1.00 84.94 77 SER A C 1
ATOM 614 O O . SER A 1 77 ? -3.787 -1.636 11.804 1.00 84.94 77 SER A O 1
ATOM 616 N N . ILE A 1 78 ? -2.604 0.221 11.373 1.00 86.06 78 ILE A N 1
ATOM 617 C CA . ILE A 1 78 ? -2.878 0.862 12.661 1.00 86.06 78 ILE A CA 1
ATOM 618 C C . ILE A 1 78 ? -4.380 1.126 12.821 1.00 86.06 78 ILE A C 1
ATOM 620 O O . ILE A 1 78 ? -4.954 0.785 13.854 1.00 86.06 78 ILE A O 1
ATOM 624 N N . ALA A 1 79 ? -5.042 1.685 11.806 1.00 81.88 79 ALA A N 1
ATOM 625 C CA . ALA A 1 79 ? -6.477 1.962 11.848 1.00 81.88 79 ALA A CA 1
ATOM 626 C C . ALA A 1 79 ? -7.311 0.685 12.063 1.00 81.88 79 ALA A C 1
ATOM 628 O O . ALA A 1 79 ? -8.287 0.697 12.822 1.00 81.88 79 ALA A O 1
ATOM 629 N N . LEU A 1 80 ? -6.904 -0.432 11.449 1.00 86.06 80 LEU A N 1
ATOM 630 C CA . LEU A 1 80 ? -7.508 -1.743 11.673 1.00 86.06 80 LEU A CA 1
ATOM 631 C C . LEU A 1 80 ? -7.325 -2.206 13.126 1.00 86.06 80 LEU A C 1
ATOM 633 O O . LEU A 1 80 ? -8.307 -2.580 13.769 1.00 86.06 80 LEU A O 1
ATOM 637 N N . ILE A 1 81 ? -6.105 -2.125 13.668 1.00 85.62 81 ILE A N 1
ATOM 638 C CA . ILE A 1 81 ? -5.810 -2.494 15.063 1.00 85.62 81 ILE A CA 1
ATOM 639 C C . ILE A 1 81 ? -6.660 -1.665 16.030 1.00 85.62 81 ILE A C 1
ATOM 641 O O . ILE A 1 81 ? -7.303 -2.220 16.922 1.00 85.62 81 ILE A O 1
ATOM 645 N N . LEU A 1 82 ? -6.726 -0.347 15.833 1.00 83.69 82 LEU A N 1
ATOM 646 C CA . LEU A 1 82 ? -7.546 0.537 16.661 1.00 83.69 82 LEU A CA 1
ATOM 647 C C . LEU A 1 82 ? -9.032 0.182 16.542 1.00 83.69 82 LEU A C 1
ATOM 649 O O . LEU A 1 82 ? -9.717 0.082 17.555 1.00 83.69 82 LEU A O 1
ATOM 653 N N . SER A 1 83 ? -9.531 -0.104 15.339 1.00 81.56 83 SER A N 1
ATOM 654 C CA . SER A 1 83 ? -10.925 -0.527 15.138 1.00 81.56 83 SER A CA 1
ATOM 655 C C . SER A 1 83 ? -11.255 -1.831 15.874 1.00 81.56 83 SER A C 1
ATOM 657 O O . SER A 1 83 ? -12.339 -1.963 16.449 1.00 81.56 83 SER A O 1
ATOM 659 N N . ILE A 1 84 ? -10.312 -2.777 15.913 1.00 82.62 84 ILE A N 1
ATOM 660 C CA . ILE A 1 84 ? -10.441 -4.026 16.671 1.00 82.62 84 ILE A CA 1
ATOM 661 C C . ILE A 1 84 ? -10.435 -3.740 18.178 1.00 82.62 84 ILE A C 1
ATOM 663 O O . ILE A 1 84 ? -11.332 -4.196 18.883 1.00 82.62 84 ILE A O 1
ATOM 667 N N . ILE A 1 85 ? -9.483 -2.948 18.682 1.00 80.88 85 ILE A N 1
ATOM 668 C CA . ILE A 1 85 ? -9.391 -2.594 20.111 1.00 80.88 85 ILE A CA 1
ATOM 669 C C . ILE A 1 85 ? -10.663 -1.884 20.587 1.00 80.88 85 ILE A C 1
ATOM 671 O O . ILE A 1 85 ? -11.182 -2.215 21.654 1.00 80.88 85 ILE A O 1
ATOM 675 N N . LYS A 1 86 ? -11.196 -0.959 19.779 1.00 74.62 86 LYS A N 1
ATOM 676 C CA . LYS A 1 86 ? -12.450 -0.237 20.039 1.00 74.62 86 LYS A CA 1
ATOM 677 C C . LYS A 1 86 ? -13.616 -1.189 20.283 1.00 74.62 86 LYS A C 1
ATOM 679 O O . LYS A 1 86 ? -14.410 -1.009 21.197 1.00 74.62 86 LYS A O 1
ATOM 684 N N . ARG A 1 87 ? -13.703 -2.253 19.481 1.00 74.38 87 ARG A N 1
ATOM 685 C CA . ARG A 1 87 ? -14.743 -3.276 19.635 1.00 74.38 87 ARG A CA 1
ATOM 686 C C . ARG A 1 87 ? -14.664 -3.974 20.998 1.00 74.38 87 ARG A C 1
ATOM 688 O O . ARG A 1 87 ? -15.699 -4.366 21.529 1.00 74.38 87 ARG A O 1
ATOM 695 N N . TYR A 1 88 ? -13.462 -4.125 21.554 1.00 72.06 88 TYR A N 1
ATOM 696 C CA . TYR A 1 88 ? -13.237 -4.808 22.829 1.00 72.06 88 TYR A CA 1
ATOM 697 C C . TYR A 1 88 ? -13.292 -3.887 24.056 1.00 72.06 88 TYR A C 1
ATOM 699 O O . TYR A 1 88 ? -13.566 -4.371 25.154 1.00 72.06 88 TYR A O 1
ATOM 707 N N . ARG A 1 89 ? -13.064 -2.574 23.918 1.00 69.00 89 ARG A N 1
ATOM 708 C CA . ARG A 1 89 ? -13.097 -1.624 25.045 1.00 69.00 89 ARG A CA 1
ATOM 709 C C . ARG A 1 89 ? -14.232 -0.615 24.889 1.00 69.00 89 ARG A C 1
ATOM 711 O O . ARG A 1 89 ? -14.200 0.221 24.007 1.00 69.00 89 ARG A O 1
ATOM 718 N N . LYS A 1 90 ? -15.18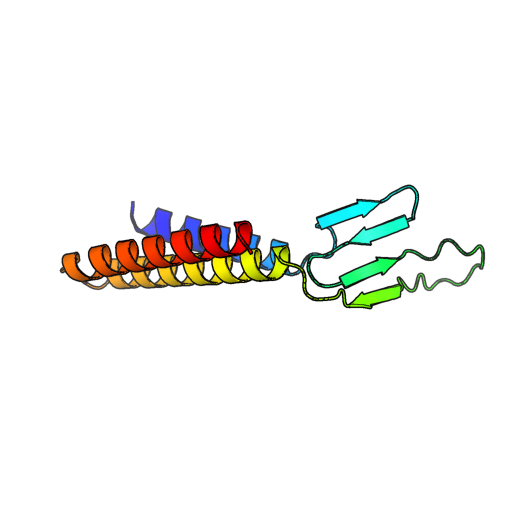1 -0.605 25.833 1.00 63.75 90 LYS A N 1
ATOM 719 C CA . LYS A 1 90 ? -16.306 0.358 25.890 1.00 63.75 90 LYS A CA 1
ATOM 720 C C . LYS A 1 90 ? -15.906 1.824 26.169 1.00 63.75 90 LYS A C 1
ATOM 722 O O . LYS A 1 90 ? -16.785 2.680 26.176 1.00 63.75 90 LYS A O 1
ATOM 727 N N . ASN A 1 91 ? -14.630 2.128 26.435 1.00 61.00 91 ASN A N 1
ATOM 728 C CA . ASN A 1 91 ? -14.175 3.460 26.857 1.00 61.00 91 ASN A CA 1
ATOM 729 C C . ASN A 1 91 ? -13.241 4.088 25.800 1.00 61.00 91 ASN A C 1
ATOM 731 O O . ASN A 1 91 ? -12.024 3.919 25.833 1.00 61.00 91 ASN A O 1
ATOM 735 N N . ASP A 1 92 ? -13.845 4.796 24.840 1.00 64.38 92 ASP A N 1
ATOM 736 C CA . ASP A 1 92 ? -13.272 5.068 23.508 1.00 64.38 92 ASP A CA 1
ATOM 737 C C . ASP A 1 92 ? -12.546 6.406 23.328 1.00 64.38 92 ASP A C 1
ATOM 739 O O . ASP A 1 92 ? -11.944 6.641 22.279 1.00 64.38 92 ASP A O 1
ATOM 743 N N . ARG A 1 93 ? -12.587 7.313 24.311 1.00 66.88 93 ARG A N 1
ATOM 744 C CA . ARG A 1 93 ? -12.099 8.691 24.102 1.00 66.88 93 ARG A CA 1
ATOM 745 C C . ARG A 1 93 ? -10.601 8.734 23.779 1.00 66.88 93 ARG A C 1
ATOM 747 O O . ARG A 1 93 ? -10.203 9.393 22.828 1.00 66.88 93 ARG A O 1
ATOM 754 N N . ILE A 1 94 ? -9.788 7.960 24.500 1.00 71.62 94 ILE A N 1
ATOM 755 C CA . ILE A 1 94 ? -8.328 7.886 24.298 1.00 71.62 94 ILE A CA 1
ATOM 756 C C . ILE A 1 94 ? -7.979 7.332 22.909 1.00 71.62 94 ILE A C 1
ATOM 758 O O . ILE A 1 94 ? -7.062 7.825 22.257 1.00 71.62 94 ILE A O 1
ATOM 762 N N . LEU A 1 95 ? -8.732 6.341 22.430 1.00 66.62 95 LEU A N 1
ATOM 763 C CA . LEU A 1 95 ? -8.477 5.695 21.144 1.00 66.62 95 LEU A CA 1
ATOM 764 C C . LEU A 1 95 ? -8.788 6.626 19.964 1.00 66.62 95 LEU A C 1
ATOM 766 O O . LEU A 1 95 ? -8.059 6.644 18.973 1.00 66.62 95 LEU A O 1
ATOM 770 N N . VAL A 1 96 ? -9.839 7.442 20.093 1.00 69.44 96 VAL A N 1
ATOM 771 C CA . VAL A 1 96 ? -10.183 8.474 19.105 1.00 69.44 96 VAL A CA 1
ATOM 772 C C . VAL A 1 96 ? -9.073 9.524 19.013 1.00 69.44 96 VAL A C 1
ATOM 774 O O . VAL A 1 96 ? -8.614 9.805 17.908 1.00 69.44 96 VAL A O 1
ATOM 777 N N . TYR A 1 97 ? -8.576 10.036 20.146 1.00 72.88 97 TYR A N 1
ATOM 778 C CA . TYR A 1 97 ? -7.459 10.992 20.147 1.00 72.88 97 TYR A CA 1
ATOM 779 C C . TYR A 1 97 ? -6.185 10.402 19.532 1.00 72.88 97 TYR A C 1
ATOM 781 O O . TYR A 1 97 ? -5.513 11.081 18.759 1.00 72.88 97 TYR A O 1
ATOM 789 N N . LEU A 1 98 ? -5.891 9.126 19.801 1.00 74.88 98 LEU A N 1
ATOM 790 C CA . LEU A 1 98 ? -4.748 8.436 19.203 1.00 74.88 98 LEU A CA 1
ATOM 791 C C . LEU A 1 98 ? -4.886 8.313 17.676 1.00 74.88 98 LEU A C 1
ATOM 793 O O . LEU A 1 98 ? -3.925 8.536 16.946 1.00 74.88 98 LEU A O 1
ATOM 797 N N . THR A 1 99 ? -6.089 8.006 17.182 1.00 70.56 99 THR A N 1
ATOM 798 C CA . THR A 1 99 ? -6.353 7.889 15.737 1.00 70.56 99 THR A CA 1
ATOM 799 C C . THR A 1 99 ? -6.176 9.239 15.033 1.00 70.56 99 THR A C 1
ATOM 801 O O . THR A 1 99 ? -5.548 9.306 13.978 1.00 70.56 99 THR A O 1
ATOM 804 N N . ILE A 1 100 ? -6.680 10.323 15.637 1.00 75.94 100 ILE A N 1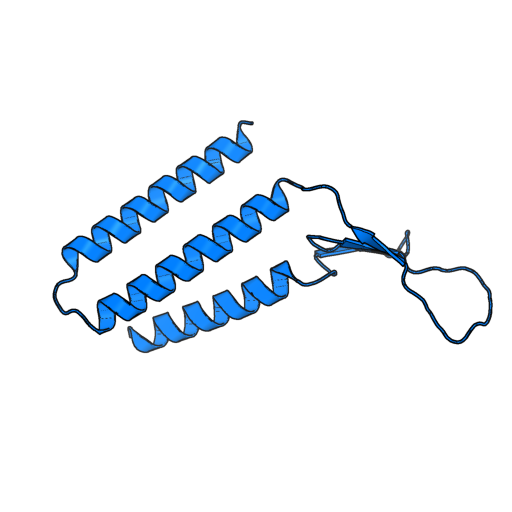
ATOM 805 C CA . ILE A 1 100 ? -6.522 11.693 15.122 1.00 75.94 100 ILE A CA 1
ATOM 806 C C . ILE A 1 100 ? -5.041 12.089 15.091 1.00 75.94 100 ILE A C 1
ATOM 808 O O . ILE A 1 100 ? -4.574 12.629 14.092 1.00 75.94 100 ILE A O 1
ATOM 812 N N . LEU A 1 101 ? -4.286 11.779 16.148 1.00 82.31 101 LEU A N 1
ATOM 813 C CA . LEU A 1 101 ? -2.855 12.074 16.216 1.00 82.31 101 LEU A CA 1
ATOM 814 C C . LEU A 1 101 ? -2.076 11.378 15.090 1.00 82.31 101 LEU A C 1
ATOM 816 O O . LEU A 1 101 ? -1.264 12.010 14.418 1.00 82.31 101 LEU A O 1
ATOM 820 N N . ILE A 1 102 ? -2.354 10.094 14.849 1.00 78.31 102 ILE A N 1
ATOM 821 C CA . ILE A 1 102 ? -1.694 9.309 13.794 1.00 78.31 102 ILE A CA 1
ATOM 822 C C . ILE A 1 102 ? -2.040 9.861 12.408 1.00 78.31 102 ILE A C 1
ATOM 824 O O . ILE A 1 102 ? -1.156 9.975 11.558 1.00 78.31 102 ILE A O 1
ATOM 828 N N . LEU A 1 103 ? -3.294 10.268 12.192 1.00 78.19 103 LEU A N 1
ATOM 829 C CA . LEU A 1 103 ? -3.712 10.922 10.953 1.00 78.19 103 LEU A CA 1
ATOM 830 C C . LEU A 1 103 ? -2.932 12.227 10.720 1.00 78.19 103 LEU A C 1
ATOM 832 O O . LEU A 1 103 ? -2.417 12.439 9.626 1.00 78.19 103 LEU A O 1
ATOM 836 N N . ILE A 1 104 ? -2.790 13.069 11.750 1.00 80.88 104 ILE A N 1
ATOM 837 C CA . ILE A 1 104 ? -2.056 14.341 11.662 1.00 80.88 104 ILE A CA 1
ATOM 838 C C . ILE A 1 104 ? -0.582 14.103 11.319 1.00 80.88 104 ILE A C 1
ATOM 840 O O . ILE A 1 104 ? -0.071 14.719 10.387 1.00 80.88 104 ILE A O 1
ATOM 844 N N . ILE A 1 105 ? 0.093 13.183 12.017 1.00 83.94 105 ILE A N 1
ATOM 845 C CA . ILE A 1 105 ? 1.499 12.839 11.733 1.00 83.94 105 ILE A CA 1
ATOM 846 C C . ILE A 1 105 ? 1.653 12.360 10.285 1.00 83.94 105 ILE A C 1
ATOM 848 O O . ILE A 1 105 ? 2.585 12.762 9.592 1.00 83.94 105 ILE A O 1
ATOM 852 N N . SER A 1 106 ? 0.711 11.547 9.806 1.00 70.44 106 SER A N 1
ATOM 853 C CA . SER A 1 106 ? 0.719 11.031 8.436 1.00 70.44 106 SER A CA 1
ATOM 854 C C . SER A 1 106 ? 0.563 12.136 7.390 1.00 70.44 106 SER A C 1
ATOM 856 O O . SER A 1 106 ? 1.277 12.134 6.390 1.00 70.44 106 SER A O 1
ATOM 858 N N . ILE A 1 107 ? -0.328 13.105 7.631 1.00 78.94 107 ILE A N 1
ATOM 859 C CA . ILE A 1 107 ? -0.509 14.277 6.762 1.00 78.94 107 ILE A CA 1
ATOM 860 C C . ILE A 1 107 ? 0.770 15.120 6.727 1.00 78.94 107 ILE A C 1
ATOM 862 O O . ILE A 1 107 ? 1.193 15.542 5.654 1.00 78.94 107 ILE A O 1
ATOM 866 N N . ILE A 1 108 ? 1.411 15.334 7.880 1.00 83.25 108 ILE A N 1
ATOM 867 C CA . ILE A 1 108 ? 2.668 16.089 7.960 1.00 83.25 108 ILE A CA 1
ATOM 868 C C . ILE A 1 108 ? 3.761 15.388 7.148 1.00 83.25 108 ILE A C 1
ATOM 870 O O . ILE A 1 108 ? 4.379 16.022 6.298 1.00 83.25 108 ILE A O 1
ATOM 874 N N . LEU A 1 109 ? 3.956 14.079 7.348 1.00 77.31 109 LEU A N 1
ATOM 875 C CA . LEU A 1 109 ? 4.942 13.296 6.595 1.00 77.31 109 LEU A CA 1
ATOM 876 C C . LEU A 1 109 ? 4.674 13.329 5.085 1.00 77.31 109 LEU A C 1
ATOM 878 O O . LEU A 1 109 ? 5.611 13.470 4.298 1.00 77.31 109 LEU A O 1
ATOM 882 N N . PHE A 1 110 ? 3.403 13.248 4.682 1.00 74.19 110 PHE A N 1
ATOM 883 C CA . PHE A 1 110 ? 3.006 13.360 3.282 1.00 74.19 110 PHE A CA 1
ATOM 884 C C . PHE A 1 110 ? 3.394 14.722 2.690 1.00 74.19 110 PHE A C 1
ATOM 886 O O . PHE A 1 110 ? 4.076 14.773 1.667 1.00 74.19 110 PHE A O 1
ATOM 893 N N . ILE A 1 111 ? 3.034 15.823 3.357 1.00 79.50 111 ILE A N 1
ATOM 894 C CA . ILE A 1 111 ? 3.359 17.185 2.906 1.00 79.50 111 ILE A CA 1
ATOM 895 C C . ILE A 1 111 ? 4.877 17.390 2.833 1.00 79.50 111 ILE A C 1
ATOM 897 O O . ILE A 1 111 ? 5.381 17.912 1.837 1.00 79.50 111 ILE A O 1
ATOM 901 N N . SER A 1 112 ? 5.625 16.935 3.842 1.00 69.69 112 SER A N 1
ATOM 902 C CA . SER A 1 112 ? 7.088 17.027 3.851 1.00 69.69 112 SER A CA 1
ATOM 903 C C . SER A 1 112 ? 7.729 16.281 2.678 1.00 69.69 112 SER A C 1
ATOM 905 O O . SER A 1 112 ? 8.670 16.801 2.090 1.00 69.69 112 SER A O 1
ATOM 907 N N . SER A 1 113 ? 7.198 15.116 2.289 1.00 69.06 113 SER A N 1
ATOM 908 C CA . SER A 1 113 ? 7.701 14.343 1.138 1.00 69.06 113 SER A CA 1
ATOM 909 C C . SER A 1 113 ? 7.436 14.989 -0.230 1.00 69.06 113 SER A C 1
ATOM 911 O O . SER A 1 113 ? 8.043 14.602 -1.229 1.00 69.06 113 SER A O 1
ATOM 913 N N . TYR A 1 114 ? 6.510 15.951 -0.285 1.00 68.94 114 TYR A N 1
ATOM 914 C CA . TYR A 1 114 ? 6.194 16.705 -1.496 1.00 68.94 114 TYR A CA 1
ATOM 915 C C . TYR A 1 114 ? 7.063 17.963 -1.631 1.00 68.94 114 TYR A C 1
ATOM 917 O O . TYR A 1 114 ? 7.363 18.394 -2.741 1.00 68.94 114 TYR A O 1
ATOM 925 N N . LEU A 1 115 ? 7.458 18.551 -0.498 1.00 67.75 115 LEU A N 1
ATOM 926 C CA . LEU A 1 115 ? 8.292 19.756 -0.433 1.00 67.75 115 LEU A CA 1
ATOM 927 C C . LEU A 1 115 ? 9.794 19.474 -0.598 1.00 67.75 115 LEU A C 1
ATOM 929 O O . LEU A 1 115 ? 10.518 20.365 -1.037 1.00 67.75 115 LEU A O 1
ATOM 933 N N . PHE A 1 116 ? 10.249 18.263 -0.263 1.00 48.56 116 PHE A N 1
ATOM 934 C CA . PHE A 1 116 ? 11.635 17.790 -0.387 1.00 48.56 116 PHE A CA 1
ATOM 935 C C . PHE A 1 116 ? 11.681 16.555 -1.288 1.00 48.56 116 PHE A C 1
ATOM 937 O O . PHE A 1 116 ? 12.533 16.449 -2.199 1.00 48.56 116 PHE A O 1
#

pLDDT: mean 77.64, std 11.53, range [42.19, 90.88]

Foldseek 3Di:
DLVVVLVVLVVVLVVLVCQQPDQAPDADPVQQWGHHQFKIWHFDPPPDPDPDRDTDIDTDDHDLVNVLSVLVSVLSVLVSVLSVVCVVDVPCPVSVVVNVVSVVVSVVVVVVSVVD

Sequence (116 aa):
MQLFIIIILVASLAFALIGITTNYWYQSLSNEFNEGLWVICHRQSTLTYSSLNIDTCNKQPYFKSQGLAISAFVILSIALILSIIKRYRKNDRILVYLTILILIISIILFISSYLF

=== Feature glossary ===
Annotated list of the representations used here:

Nearest PDB structures. The Foldseek neighbor list gives the closest experimentally determined structures in the PDB, ranked by structural alignment. TM-score near 1 means near-identical fold; near 0.3 means only rough topology match. This is how one finds what a novel AlphaFold prediction most resembles in the solved-structure universe.

Foldseek 3Di. Foldseek's 3Di representation compresses backbone geometry into a per-residue letter drawn from a learned twenty-state alphabet. It captures the tertiary interaction pattern around each residue — which residues are packed against it in space, regardless of where they are in sequence.

Radius of gyration, Cα contacts, bounding box. Radius of gyration (Rg) is the root-mean-square distance of Cα atoms from their centroid — a single number for overall size and compactness. A globular domain of N residues has Rg ≈ 2.2·N^0.38 Å; an extended or disordered chain has a much larger Rg. The Cα contact count is the number of residue pairs whose Cα atoms are within 8 Å and are more than four positions apart in sequence — a standard proxy for tertiary packing density. The bounding box is the smallest axis-aligned box enclosing all Cα atoms.

InterPro / GO / CATH / organism. The annotation block draws on four external resources. InterPro: which protein families and domains the sequence belongs to. GO: standardized terms for what the protein does, what process it participates in, and where in the cell it acts. CATH: which structural fold it has in the CATH hierarchy. Organism: the species of origin.

mmCIF coordinates. The mmCIF block holds the 3D Cartesian coordinates of each backbone atom (N, Cα, C, O) in ångströms. mmCIF is the PDB's canonical archive format — a tagged-loop text representation of the atomic model.

pLDDT. pLDDT is the predicted lDDT-Cα score: AlphaFold's confidence that the local environment of each residue (all inter-atomic distances within 15 Å) is correctly placed. It is a per-residue number between 0 and 100, with higher meaning more reliable.

Backbone torsions (φ/ψ). φ (phi) and ψ (psi) are the two rotatable backbone dihedrals per residue: φ is the C(i-1)–N–Cα–C torsion, ψ is the N–Cα–C–N(i+1) torsion, both in degrees on (−180°, 180°]. α-helical residues cluster near (−60°, −45°); β-strand residues near (−120°, +130°). A Ramachandran plot is simply a scatter of (φ, ψ) for every residue.

B-factor. For experimental (PDB) structures, the B-factor (temperature factor) quantifies the positional spread of each atom in the crystal — a combination of thermal vibration and static disorder — in units of Å². High B-factors mark flexible loops or poorly resolved regions; low B-factors mark the rigid, well-ordered core.

Secondary structure (3-state, P-SEA). SS3 is a coarse helix/strand/coil call (letters a/b/c) made by the P-SEA algorithm from inter-Cα distances and dihedrals. It is less detailed than DSSP but needs only Cα positions.

Predicted aligned error. Predicted aligned error is AlphaFold's pairwise confidence. Unlike pLDDT (per-residue), PAE is per-residue-pair and captures whether two parts of the structure are correctly placed relative to each other. Units are ångströms of expected positional error.

Solvent-accessible surface area. Solvent-accessible surface area (SASA) is the area in Å² traced out by the centre of a 1.4 Å probe sphere (a water molecule) rolled over the protein's van der Waals surface (Shrake–Rupley / Lee–Richards construction). Buried residues have near-zero SASA; fully exposed residues can exceed 200 Å². The total SASA scales roughly with the number of surface residues.

Secondary structure (8-state, DSSP). The SS8 string is DSSP's per-residue secondary-structure call. α-helix (H) means an i→i+4 H-bond ladder; β-strand (E) means the residue participates in a β-sheet; 3₁₀ (G) and π (I) are tighter and wider helices; T/S are turns/bends; '-' is loop.

Rendered structure images. Structure images are PyMOL renders from six orthogonal camera directions. Cartoon representation draws helices as coils and strands as arrows; sticks shows the backbone as bonds; surface shows the solvent-excluded envelope. Rainbow coloring maps sequence position to hue (blue→red, N→C); chain coloring assigns a distinct color per polypeptide.

Sequence. The amino-acid sequence is the protein's primary structure: the linear order of residues from the N-terminus to the C-terminus, written in one-letter code. Everything else here — the 3D coordinates, the secondary structure, the domain annotations — is ultimately a consequence of this string.

Contact-map, Ramachandran, and PAE plots. Three diagnostic plots accompany the record. The Cα contact map visualizes the tertiary structure as a 2D adjacency matrix (8 Å cutoff, sequence-local contacts suppressed). The Ramachandran plot shows the distribution of backbone (φ, ψ) torsions, with points in the α and β basins reflecting secondary structure content. The PAE plot shows AlphaFold's inter-residue confidence as a color matrix.